Protein AF-A0A734FSC8-F1 (afdb_monomer_lite)

Radius of gyration: 16.45 Å; chains: 1; bounding box: 28×18×58 Å

Secondary structure (DSSP, 8-state):
--S-TTHHHHHHHHHHHHHHHHHHHTT-S-EEEEE-SS-TT-EEEEEE-TTT--EEEEEE-----------TT-

Organism: NCBI:txid363569

Foldseek 3Di:
DDPPPCLQVVLVVVVVCCQPCVCVVQVFPGWDKAADPVDRSKIKIWGQHPPPRDIDIDIDHDDDPDDDDDDPVD

pLDDT: mean 86.71, std 8.63, range [55.34, 96.19]

Structure (mmCIF, N/CA/C/O backbone):
data_AF-A0A734FSC8-F1
#
_entry.id   AF-A0A734FSC8-F1
#
loop_
_atom_site.group_PDB
_atom_site.id
_atom_site.type_symbol
_atom_site.label_atom_id
_atom_site.label_alt_id
_atom_site.label_comp_id
_atom_site.label_asym_id
_atom_site.label_entity_id
_atom_site.label_seq_id
_atom_site.pdbx_PDB_ins_code
_atom_site.Cartn_x
_atom_site.Cartn_y
_atom_site.Cartn_z
_atom_site.occupancy
_atom_site.B_iso_or_equiv
_atom_site.auth_seq_id
_atom_site.auth_comp_id
_atom_site.auth_asym_id
_atom_site.auth_atom_id
_atom_site.pdbx_PDB_model_num
ATOM 1 N N . TYR A 1 1 ? 12.624 -5.448 -12.120 1.00 74.31 1 TYR A N 1
ATOM 2 C CA . TYR A 1 1 ? 11.367 -6.066 -11.645 1.00 74.31 1 TYR A CA 1
ATOM 3 C C . TYR A 1 1 ? 10.176 -5.884 -12.596 1.00 74.31 1 TYR A C 1
ATOM 5 O O . TYR A 1 1 ? 9.214 -6.618 -12.449 1.00 74.31 1 TYR A O 1
ATOM 13 N N . THR A 1 2 ? 10.205 -4.973 -13.582 1.00 79.06 2 THR A N 1
ATOM 14 C CA . THR A 1 2 ? 9.151 -4.837 -14.613 1.00 79.06 2 THR A CA 1
ATOM 15 C C . THR A 1 2 ? 9.683 -4.067 -15.831 1.00 79.06 2 THR A C 1
ATOM 17 O O . THR A 1 2 ? 10.615 -3.280 -15.670 1.00 79.06 2 THR A O 1
ATOM 20 N N . ARG A 1 3 ? 9.117 -4.288 -17.031 1.00 79.88 3 ARG A N 1
ATOM 21 C CA . ARG A 1 3 ? 9.428 -3.513 -18.255 1.00 79.88 3 ARG A CA 1
ATOM 22 C C . ARG A 1 3 ? 8.641 -2.198 -18.351 1.00 79.88 3 ARG A C 1
ATOM 24 O O . ARG A 1 3 ? 9.041 -1.286 -19.067 1.00 79.88 3 ARG A O 1
ATOM 31 N N . ASN A 1 4 ? 7.557 -2.058 -17.585 1.00 82.38 4 ASN A N 1
ATOM 32 C CA . ASN A 1 4 ? 6.793 -0.814 -17.524 1.00 82.38 4 ASN A CA 1
ATOM 33 C C . ASN A 1 4 ? 7.471 0.193 -16.582 1.00 82.38 4 ASN A C 1
ATOM 35 O O . ASN A 1 4 ? 7.388 0.068 -15.358 1.00 82.38 4 ASN A O 1
ATOM 39 N N . ARG A 1 5 ? 8.096 1.225 -17.159 1.00 79.62 5 ARG A N 1
ATOM 40 C CA . ARG A 1 5 ? 8.815 2.279 -16.418 1.00 79.62 5 ARG A CA 1
ATOM 41 C C . ARG A 1 5 ? 7.923 3.063 -15.442 1.00 79.62 5 ARG A C 1
ATOM 43 O O . ARG A 1 5 ? 8.421 3.527 -14.424 1.00 79.62 5 ARG A O 1
ATOM 50 N N . LYS A 1 6 ? 6.611 3.153 -15.700 1.00 86.75 6 LYS A N 1
ATOM 51 C CA . LYS A 1 6 ? 5.643 3.881 -14.854 1.00 86.75 6 L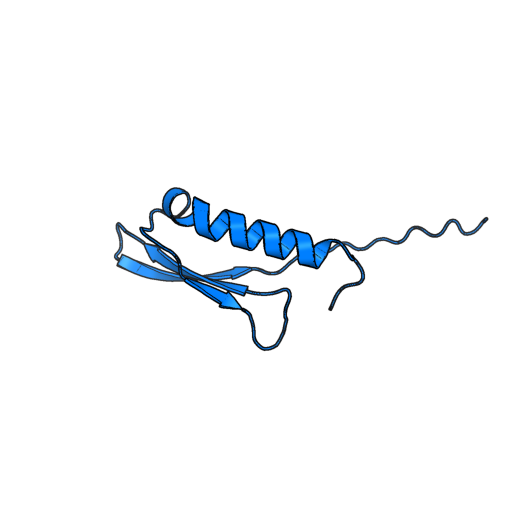YS A CA 1
ATOM 52 C C . LYS A 1 6 ? 5.135 3.067 -13.664 1.00 86.75 6 LYS A C 1
ATOM 54 O O . LYS A 1 6 ? 4.492 3.609 -12.772 1.00 86.75 6 LYS A O 1
ATOM 59 N N . CYS A 1 7 ? 5.411 1.763 -13.626 1.00 89.00 7 CYS A N 1
ATOM 60 C CA . CYS A 1 7 ? 4.890 0.880 -12.584 1.00 89.00 7 CYS A CA 1
ATOM 61 C C . CYS A 1 7 ? 5.375 1.276 -11.181 1.00 89.00 7 CYS A C 1
ATOM 63 O O . CYS A 1 7 ? 4.608 1.202 -10.227 1.00 89.00 7 CYS A O 1
ATOM 65 N N . ASN A 1 8 ? 6.634 1.701 -11.050 1.00 89.25 8 ASN A N 1
ATOM 66 C CA . ASN A 1 8 ? 7.182 2.114 -9.760 1.00 89.25 8 ASN A CA 1
ATOM 67 C C . ASN A 1 8 ? 6.522 3.406 -9.248 1.00 89.25 8 ASN A C 1
ATOM 69 O O . ASN A 1 8 ? 6.133 3.503 -8.086 1.00 89.25 8 ASN A O 1
ATOM 73 N N . GLU A 1 9 ? 6.349 4.380 -10.143 1.00 91.62 9 GLU A N 1
ATOM 74 C CA . GLU A 1 9 ? 5.664 5.641 -9.849 1.00 91.62 9 GLU A CA 1
ATOM 75 C C . GLU A 1 9 ? 4.206 5.391 -9.447 1.00 91.62 9 GLU A C 1
ATOM 77 O O . GLU A 1 9 ? 3.751 5.892 -8.422 1.00 91.62 9 GLU A O 1
ATOM 82 N N . MET A 1 10 ? 3.500 4.533 -10.190 1.00 92.31 10 MET A N 1
ATOM 83 C CA . MET A 1 10 ? 2.131 4.136 -9.869 1.00 92.31 10 MET A CA 1
ATOM 84 C C . MET A 1 10 ? 2.038 3.508 -8.475 1.00 92.31 10 MET A C 1
ATOM 86 O O . MET A 1 10 ? 1.217 3.947 -7.672 1.00 92.31 10 MET A O 1
ATOM 90 N N . MET A 1 11 ? 2.911 2.548 -8.149 1.00 94.12 11 MET A N 1
ATOM 91 C CA . MET A 1 11 ? 2.906 1.914 -6.825 1.00 94.12 11 MET A CA 1
ATOM 92 C C . MET A 1 11 ? 3.248 2.902 -5.703 1.00 94.12 11 MET A C 1
ATOM 94 O O . MET A 1 11 ? 2.685 2.812 -4.613 1.00 94.12 11 MET A O 1
ATOM 98 N N . THR A 1 12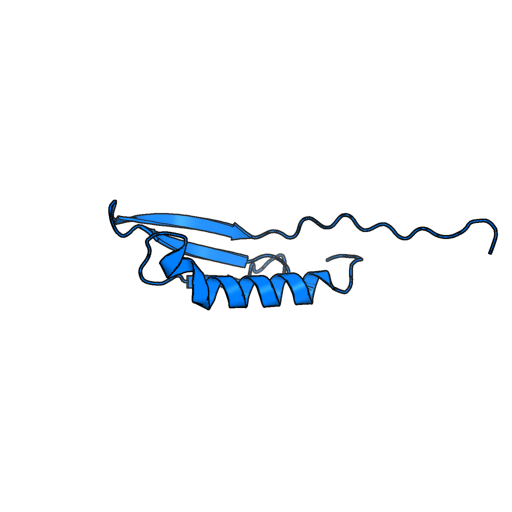 ? 4.115 3.881 -5.971 1.00 93.31 12 THR A N 1
ATOM 99 C CA . THR A 1 12 ? 4.434 4.958 -5.021 1.00 93.31 12 THR A CA 1
ATOM 100 C C . THR A 1 12 ? 3.229 5.869 -4.783 1.00 93.31 12 THR A C 1
ATOM 102 O O . THR A 1 12 ? 2.881 6.150 -3.635 1.00 93.31 12 THR A O 1
ATOM 105 N N . ASN A 1 13 ? 2.540 6.275 -5.851 1.00 94.62 13 ASN A N 1
ATOM 106 C CA . ASN A 1 13 ? 1.330 7.092 -5.767 1.00 94.62 13 ASN A CA 1
ATOM 107 C C . ASN A 1 13 ? 0.195 6.343 -5.059 1.00 94.62 13 ASN A C 1
ATOM 109 O O . ASN A 1 13 ? -0.512 6.918 -4.232 1.00 94.62 13 ASN A O 1
ATOM 113 N N . TRP A 1 14 ? 0.052 5.044 -5.332 1.00 94.19 14 TRP A N 1
ATOM 114 C CA . TRP A 1 14 ? -0.915 4.185 -4.659 1.00 94.19 14 TRP A CA 1
ATOM 115 C C . TRP A 1 14 ? -0.632 4.074 -3.158 1.00 94.19 14 TRP A C 1
ATOM 117 O O . TRP A 1 14 ? -1.533 4.261 -2.341 1.00 94.19 14 TRP A O 1
ATOM 127 N N . LYS A 1 15 ? 0.635 3.867 -2.780 1.00 94.00 15 LYS A N 1
ATOM 128 C CA . LYS A 1 15 ? 1.067 3.872 -1.379 1.00 94.00 15 LYS A CA 1
ATOM 129 C C . LYS A 1 15 ? 0.695 5.183 -0.675 1.00 94.00 15 LYS A C 1
ATOM 131 O O . LYS A 1 15 ? 0.120 5.141 0.409 1.00 94.00 15 LYS A O 1
ATOM 136 N N . ALA A 1 16 ? 0.979 6.330 -1.294 1.00 93.75 16 ALA A N 1
ATOM 137 C CA . ALA A 1 16 ? 0.639 7.642 -0.737 1.00 93.75 16 ALA A CA 1
ATOM 138 C C . ALA A 1 16 ? -0.881 7.854 -0.609 1.00 93.75 16 ALA A C 1
ATOM 140 O O . ALA A 1 16 ? -1.360 8.431 0.369 1.00 93.75 16 ALA A O 1
ATOM 141 N N . HIS A 1 17 ? -1.657 7.363 -1.578 1.00 93.75 17 HIS A N 1
ATOM 142 C CA . HIS A 1 17 ? -3.114 7.417 -1.522 1.00 93.75 17 HIS A CA 1
ATOM 143 C C . HIS A 1 17 ? -3.668 6.616 -0.338 1.00 93.75 17 HIS A C 1
ATOM 145 O O . HIS A 1 17 ? -4.529 7.124 0.386 1.00 93.75 17 HIS A O 1
ATOM 151 N N . LEU A 1 18 ? -3.168 5.393 -0.132 1.00 92.06 18 LEU A N 1
ATOM 152 C CA . LEU A 1 18 ? -3.580 4.530 0.973 1.00 92.06 18 LEU A CA 1
ATOM 153 C C . LEU A 1 18 ? -3.224 5.132 2.328 1.00 92.06 18 LEU A C 1
ATOM 155 O O . LEU A 1 18 ? -4.085 5.174 3.196 1.00 92.06 18 LEU A O 1
ATOM 159 N N . ASP A 1 19 ? -2.011 5.653 2.495 1.00 89.50 19 ASP A N 1
ATOM 160 C CA . ASP A 1 19 ? -1.579 6.272 3.754 1.00 89.50 19 ASP A CA 1
ATOM 161 C C . ASP A 1 19 ? -2.545 7.382 4.216 1.00 89.50 19 ASP A C 1
ATOM 163 O O . ASP A 1 19 ? -2.921 7.469 5.384 1.00 89.50 19 ASP A O 1
ATOM 167 N N . LYS A 1 20 ? -3.060 8.167 3.261 1.00 90.25 20 LYS A N 1
ATOM 168 C CA . LYS A 1 20 ? -4.038 9.233 3.516 1.00 90.25 20 LYS A CA 1
ATOM 169 C C . LYS A 1 20 ? -5.485 8.742 3.646 1.00 90.25 20 LYS A C 1
ATOM 171 O O . LYS A 1 20 ? -6.262 9.312 4.413 1.00 90.25 20 LYS A O 1
ATOM 176 N N . SER A 1 21 ? -5.886 7.761 2.838 1.00 89.50 21 SER A N 1
ATOM 177 C CA . SER A 1 21 ? -7.308 7.459 2.590 1.00 89.50 21 SER A CA 1
ATOM 178 C C . SER A 1 21 ? -7.777 6.160 3.233 1.00 89.50 21 SER A C 1
ATOM 180 O O . SER A 1 21 ? -8.972 6.012 3.490 1.00 89.50 21 SER A O 1
ATOM 182 N N . ALA A 1 22 ? -6.868 5.232 3.535 1.00 84.94 22 ALA A N 1
ATOM 183 C CA . ALA A 1 22 ? -7.208 3.917 4.063 1.00 84.94 22 ALA A CA 1
ATOM 184 C C . ALA A 1 22 ? -8.029 3.962 5.360 1.00 84.94 22 ALA A C 1
ATOM 186 O O . ALA A 1 22 ? -9.004 3.214 5.417 1.00 84.94 22 ALA A O 1
ATOM 187 N N . PRO A 1 23 ? -7.777 4.869 6.330 1.00 81.81 23 PRO A N 1
ATOM 188 C CA . PRO A 1 23 ? -8.641 5.001 7.505 1.00 81.81 23 PRO A CA 1
ATOM 189 C C . PRO A 1 23 ? -10.128 5.179 7.168 1.00 81.81 23 PRO A C 1
ATOM 191 O O . PRO A 1 23 ? -11.008 4.613 7.815 1.00 81.81 23 PRO A O 1
ATOM 194 N N . ARG A 1 24 ? -10.420 5.917 6.089 1.00 81.12 24 ARG A N 1
ATOM 195 C CA . ARG A 1 24 ? -11.791 6.144 5.611 1.00 81.12 24 ARG A CA 1
ATOM 196 C C . ARG A 1 24 ? -12.358 4.943 4.857 1.00 81.12 24 ARG A C 1
ATOM 198 O O . ARG A 1 24 ? -13.538 4.654 4.997 1.00 81.12 24 ARG A O 1
ATOM 205 N N . ILE A 1 25 ? -11.535 4.267 4.056 1.00 80.75 25 ILE A N 1
ATOM 206 C CA . ILE A 1 25 ? -11.959 3.152 3.191 1.00 80.75 25 ILE A CA 1
ATOM 207 C C . ILE A 1 25 ? -12.214 1.878 4.010 1.00 80.75 25 ILE A C 1
ATOM 209 O O . ILE A 1 25 ? -13.138 1.125 3.725 1.00 80.75 25 ILE A O 1
ATOM 213 N N . HIS A 1 26 ? -11.398 1.645 5.035 1.00 77.62 26 HIS A N 1
ATOM 214 C CA . HIS A 1 26 ? -11.275 0.355 5.714 1.00 77.62 26 HIS A CA 1
ATOM 215 C C . HIS A 1 26 ? -11.859 0.327 7.132 1.00 77.62 26 HIS A C 1
ATOM 217 O O . HIS A 1 26 ? -11.635 -0.638 7.868 1.00 77.62 26 HIS A O 1
ATOM 223 N N . ALA A 1 27 ? -12.579 1.383 7.528 1.00 80.12 27 ALA A N 1
ATOM 224 C CA . ALA A 1 27 ? -13.077 1.571 8.891 1.00 80.12 27 ALA A CA 1
ATOM 225 C C . ALA A 1 27 ? -11.980 1.315 9.947 1.00 80.12 27 ALA A C 1
ATOM 227 O O . ALA A 1 27 ? -12.211 0.651 10.960 1.00 80.12 27 ALA A O 1
ATOM 228 N N . CYS A 1 28 ? -10.769 1.818 9.700 1.00 82.69 28 CYS A N 1
ATOM 229 C CA . CYS A 1 28 ? -9.623 1.751 10.607 1.00 82.69 28 CYS A CA 1
ATOM 230 C C . CYS A 1 28 ? -9.196 3.174 11.005 1.00 82.69 28 CYS A C 1
ATOM 232 O O . CYS A 1 28 ? -9.525 4.142 10.327 1.00 82.69 28 CYS A O 1
ATOM 234 N N . LYS A 1 29 ? -8.496 3.344 12.133 1.00 82.25 29 LYS A N 1
ATOM 235 C CA . LYS A 1 29 ? -8.022 4.680 12.561 1.00 82.25 29 LYS A CA 1
ATOM 236 C C . LYS A 1 29 ? -6.734 5.095 11.854 1.00 82.25 29 LYS A C 1
ATOM 238 O O . LYS A 1 29 ? -6.541 6.266 11.546 1.00 82.25 29 LYS A O 1
ATOM 243 N N . SER A 1 30 ? -5.864 4.126 11.620 1.00 85.31 30 SER A N 1
ATOM 244 C CA . SER A 1 30 ? -4.567 4.280 10.977 1.00 85.31 30 SER A CA 1
ATOM 245 C C . SER A 1 30 ? -4.175 2.959 10.328 1.00 85.31 30 SER A C 1
ATOM 247 O O . SER A 1 30 ? -4.744 1.906 10.636 1.00 85.31 30 SER A O 1
ATOM 249 N N . ILE A 1 31 ? -3.198 3.031 9.430 1.00 91.88 31 ILE A N 1
ATOM 250 C CA . ILE A 1 31 ? -2.586 1.864 8.804 1.00 91.88 31 ILE A CA 1
ATOM 251 C C . ILE A 1 31 ? -1.072 1.950 8.938 1.00 91.88 31 ILE A C 1
ATOM 253 O O . ILE A 1 31 ? -0.518 3.042 9.049 1.00 91.88 31 ILE A O 1
ATOM 257 N N . THR A 1 32 ? -0.408 0.802 8.886 1.00 93.94 32 THR A N 1
ATOM 258 C CA . THR A 1 32 ? 1.054 0.724 8.801 1.00 93.94 32 THR A CA 1
ATOM 259 C C . THR A 1 32 ? 1.427 0.150 7.447 1.00 93.94 32 THR A C 1
ATOM 261 O O . THR A 1 32 ? 0.938 -0.919 7.084 1.00 93.94 32 THR A O 1
ATOM 264 N N . ILE A 1 33 ? 2.289 0.8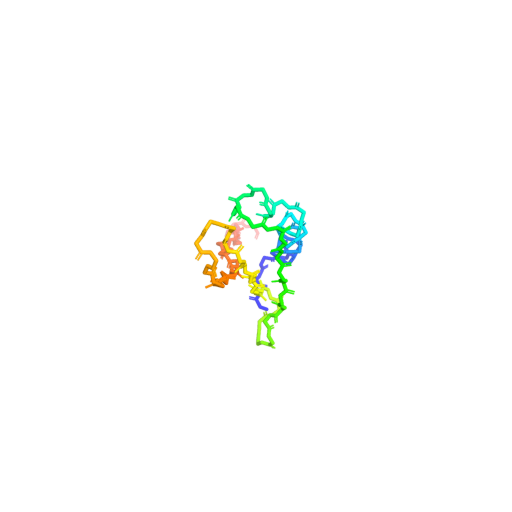42 6.697 1.00 94.94 33 ILE A N 1
ATOM 265 C CA . ILE A 1 33 ? 2.771 0.365 5.397 1.00 94.94 33 ILE A CA 1
ATOM 266 C C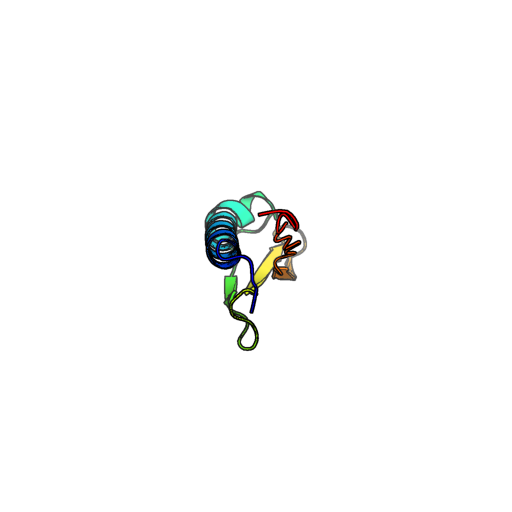 . ILE A 1 33 ? 4.233 -0.073 5.492 1.00 94.94 33 ILE A C 1
ATOM 268 O O . ILE A 1 33 ? 5.105 0.721 5.844 1.00 94.94 33 ILE A O 1
ATOM 272 N N . THR A 1 34 ? 4.520 -1.308 5.081 1.00 96.19 34 THR A N 1
ATOM 273 C CA . THR A 1 34 ? 5.869 -1.891 5.116 1.00 96.19 34 THR A CA 1
ATOM 274 C C . THR A 1 34 ? 6.298 -2.352 3.720 1.00 96.19 34 THR A C 1
ATOM 276 O O . THR A 1 34 ? 5.539 -3.055 3.051 1.00 96.19 34 THR A O 1
ATOM 279 N N . PRO A 1 35 ? 7.497 -1.977 3.234 1.00 94.56 35 PRO A N 1
ATOM 280 C CA . PRO A 1 35 ? 7.990 -2.451 1.943 1.00 94.56 35 PRO A CA 1
ATOM 281 C C . PRO A 1 35 ? 8.320 -3.949 1.984 1.00 94.56 35 PRO A C 1
ATOM 283 O O . PRO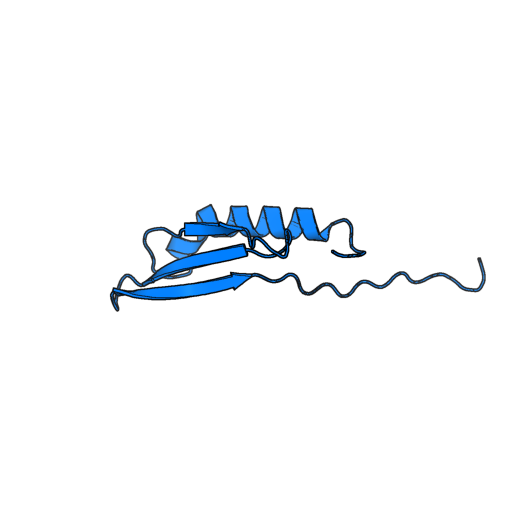 A 1 35 ? 8.799 -4.467 2.996 1.00 94.56 35 PRO A O 1
ATOM 286 N N . CYS A 1 36 ? 8.117 -4.651 0.869 1.00 93.50 36 CYS A N 1
ATOM 287 C CA . CYS A 1 36 ? 8.575 -6.029 0.729 1.00 93.50 36 CYS A CA 1
ATOM 288 C C . CYS A 1 36 ? 10.096 -6.078 0.533 1.00 93.50 36 CYS A C 1
ATOM 290 O O . CYS A 1 36 ? 10.639 -5.452 -0.372 1.00 93.50 36 CYS A O 1
ATOM 292 N N . GLN A 1 37 ? 10.784 -6.887 1.343 1.00 92.31 37 GLN A N 1
ATOM 293 C CA . GLN A 1 37 ? 12.247 -7.030 1.290 1.00 92.31 37 GLN A CA 1
ATOM 294 C C . GLN A 1 37 ? 12.743 -7.692 -0.006 1.00 92.31 37 GLN A C 1
ATOM 296 O O . GLN A 1 37 ? 13.867 -7.458 -0.436 1.00 92.31 37 GLN A O 1
ATOM 301 N N . LYS A 1 38 ? 11.908 -8.531 -0.637 1.00 90.94 38 LYS A N 1
ATOM 302 C CA . LYS A 1 38 ? 12.273 -9.293 -1.844 1.00 90.94 38 LYS A CA 1
ATOM 303 C C . LYS A 1 38 ? 11.853 -8.616 -3.148 1.00 90.94 38 LYS A C 1
ATOM 305 O O . LYS A 1 38 ? 12.438 -8.901 -4.187 1.00 90.94 38 LYS A O 1
ATOM 310 N N . ASN A 1 39 ? 10.822 -7.769 -3.120 1.00 90.00 39 ASN A N 1
ATOM 311 C CA . ASN A 1 39 ? 10.299 -7.112 -4.313 1.00 90.00 39 ASN A CA 1
ATOM 312 C C . ASN A 1 39 ? 9.986 -5.636 -4.017 1.00 90.00 39 ASN A C 1
ATOM 314 O O . ASN A 1 39 ? 8.998 -5.357 -3.341 1.00 90.00 39 ASN A O 1
ATOM 318 N N . PRO A 1 40 ? 10.762 -4.684 -4.561 1.00 87.75 40 PRO A N 1
ATOM 319 C CA . PRO A 1 40 ? 10.597 -3.262 -4.261 1.00 87.75 40 PRO A CA 1
ATOM 320 C C . PRO A 1 40 ? 9.286 -2.667 -4.792 1.00 87.75 40 PRO A C 1
ATOM 322 O O . PRO A 1 40 ? 8.917 -1.566 -4.400 1.00 87.75 40 PRO A O 1
ATOM 325 N N . LEU A 1 41 ? 8.577 -3.372 -5.680 1.00 91.06 41 LEU A N 1
ATOM 326 C CA . LEU A 1 41 ? 7.277 -2.942 -6.195 1.00 91.06 41 LEU A CA 1
ATOM 327 C C . LEU A 1 41 ? 6.103 -3.407 -5.328 1.00 91.06 41 LEU A C 1
ATOM 329 O O . LEU A 1 41 ? 4.958 -3.097 -5.640 1.00 91.06 41 LEU A O 1
ATOM 333 N N . VAL A 1 42 ? 6.377 -4.183 -4.283 1.00 93.38 42 VAL A N 1
ATOM 334 C CA . VAL A 1 42 ? 5.369 -4.798 -3.423 1.00 93.38 42 VAL A CA 1
ATOM 335 C C . VAL A 1 42 ? 5.479 -4.196 -2.038 1.00 93.38 42 VAL A C 1
ATOM 337 O O . VAL A 1 42 ? 6.574 -3.974 -1.515 1.00 93.38 42 VAL A O 1
ATOM 340 N N . PHE A 1 43 ? 4.335 -3.958 -1.416 1.00 96.19 43 PHE A N 1
ATOM 341 C CA . PHE A 1 43 ? 4.274 -3.529 -0.030 1.00 96.19 43 PHE A CA 1
ATOM 342 C C . PHE A 1 43 ? 3.068 -4.143 0.671 1.00 96.19 43 PHE A C 1
ATOM 344 O O . PHE A 1 43 ? 2.105 -4.582 0.041 1.00 96.19 43 PHE A O 1
ATOM 351 N N . TYR A 1 44 ? 3.143 -4.162 1.991 1.00 95.88 44 TYR A N 1
ATOM 352 C CA . TYR A 1 44 ? 2.111 -4.655 2.885 1.00 95.88 44 TYR A CA 1
ATOM 353 C C . TYR A 1 44 ? 1.449 -3.463 3.559 1.00 95.88 44 TYR A C 1
ATOM 355 O O . TYR A 1 44 ? 2.129 -2.495 3.901 1.00 95.88 44 TYR A O 1
ATOM 363 N N . SER A 1 45 ? 0.140 -3.533 3.760 1.00 94.88 45 SER A N 1
ATOM 364 C CA . SER A 1 45 ? -0.587 -2.615 4.634 1.00 94.88 45 SER A CA 1
ATOM 365 C C . SER A 1 45 ? -1.260 -3.410 5.741 1.00 94.88 45 SER A C 1
ATOM 367 O O . SER A 1 45 ? -2.024 -4.331 5.445 1.00 94.88 45 SER A O 1
ATOM 369 N N . GLN A 1 46 ? -0.994 -3.039 6.985 1.00 94.75 46 GLN A N 1
ATOM 370 C CA . GLN A 1 46 ? -1.589 -3.639 8.172 1.00 94.75 46 GLN A CA 1
ATOM 371 C C . GLN A 1 46 ? -2.659 -2.713 8.740 1.00 94.75 46 GLN A C 1
ATOM 373 O O . GLN A 1 46 ? -2.469 -1.496 8.807 1.00 94.75 46 GLN A O 1
ATOM 378 N N . HIS A 1 47 ? -3.782 -3.306 9.138 1.00 93.12 47 HIS A N 1
ATOM 379 C CA . HIS A 1 47 ? -5.000 -2.605 9.529 1.00 93.12 47 HIS A CA 1
ATOM 380 C C . HIS A 1 47 ? -5.571 -3.189 10.817 1.00 93.12 47 HIS A C 1
ATOM 382 O O . HIS A 1 47 ? -5.489 -4.396 11.048 1.00 93.12 47 HIS A O 1
ATOM 388 N N . VAL A 1 48 ? -6.237 -2.338 11.599 1.00 91.81 48 VAL A N 1
ATOM 389 C CA . VAL A 1 48 ? -7.068 -2.746 12.740 1.00 91.81 48 VAL A CA 1
ATOM 390 C C . VAL A 1 48 ? -8.498 -2.311 12.462 1.00 91.81 48 VAL A C 1
ATOM 392 O O . VAL A 1 48 ? -8.784 -1.113 12.384 1.00 91.81 48 VAL A O 1
ATOM 395 N N . HIS A 1 49 ? -9.404 -3.271 12.282 1.00 89.56 49 HIS A N 1
ATOM 396 C CA . HIS A 1 49 ? -10.803 -2.952 12.020 1.00 89.56 49 HIS A CA 1
ATOM 397 C C . HIS A 1 49 ? -11.470 -2.385 13.280 1.00 89.56 49 HIS A C 1
ATOM 399 O O . HIS A 1 49 ? -11.458 -3.016 14.335 1.00 89.56 49 HIS A O 1
ATOM 405 N N . THR A 1 50 ? -12.089 -1.207 13.184 1.00 87.56 50 THR A N 1
ATOM 406 C CA . THR A 1 50 ? -12.571 -0.476 14.371 1.00 87.56 50 THR A CA 1
ATOM 407 C C . THR A 1 50 ? -13.729 -1.184 15.081 1.00 87.56 50 THR A C 1
ATOM 409 O O . THR A 1 50 ? -13.858 -1.062 16.296 1.00 87.56 50 THR A O 1
ATOM 412 N N . VAL A 1 51 ? -14.565 -1.940 14.362 1.00 88.12 51 VAL A N 1
ATOM 413 C CA . VAL A 1 51 ? -15.734 -2.606 14.968 1.00 88.12 51 VAL A CA 1
ATOM 414 C C . VAL A 1 51 ? -15.361 -3.958 15.568 1.00 88.12 51 VAL A C 1
ATOM 416 O O . VAL A 1 51 ? -15.684 -4.238 16.716 1.00 88.12 51 VAL A O 1
ATOM 419 N N . THR A 1 52 ? -14.669 -4.799 14.800 1.00 90.69 52 THR A N 1
ATOM 420 C CA . THR A 1 52 ? -14.359 -6.178 15.220 1.00 90.69 52 THR A CA 1
ATOM 421 C C . THR A 1 52 ? -13.048 -6.289 15.989 1.00 90.69 52 THR A C 1
ATOM 423 O O . THR A 1 52 ? -12.783 -7.341 16.557 1.00 90.69 52 THR A O 1
A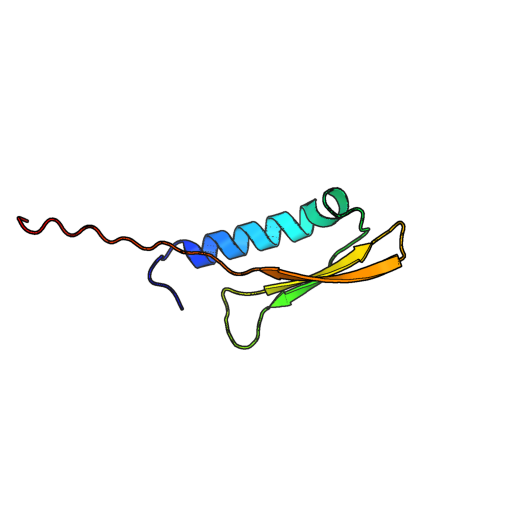TOM 426 N N . GLN A 1 53 ? -12.218 -5.238 15.985 1.00 90.12 53 GLN A N 1
ATOM 427 C CA . GLN A 1 53 ? -10.870 -5.229 16.567 1.00 90.12 53 GLN A CA 1
ATOM 428 C C . GLN A 1 53 ? -9.947 -6.318 15.995 1.00 90.12 53 GLN A C 1
ATOM 430 O O . GLN A 1 53 ? -8.934 -6.672 16.594 1.00 90.12 53 GLN A O 1
ATOM 435 N N . LEU A 1 54 ? -10.284 -6.850 14.816 1.00 91.75 54 LEU A N 1
ATOM 436 C CA . LEU A 1 54 ? -9.458 -7.834 14.133 1.00 91.75 54 LEU A CA 1
ATOM 437 C C . LEU A 1 54 ? -8.345 -7.136 13.359 1.00 91.75 54 LEU A C 1
ATOM 439 O O . LEU A 1 54 ? -8.581 -6.172 12.621 1.00 91.75 54 LEU A O 1
ATOM 443 N N . ASN A 1 55 ? -7.143 -7.681 13.512 1.00 92.88 55 ASN A N 1
ATOM 444 C CA . ASN A 1 55 ? -5.989 -7.312 12.713 1.00 92.88 55 ASN A CA 1
ATOM 445 C C . ASN A 1 55 ? -6.046 -8.050 11.381 1.00 92.88 55 ASN A C 1
ATOM 447 O O . ASN A 1 55 ? -6.311 -9.254 11.345 1.00 92.88 55 ASN A O 1
ATOM 451 N N . TYR A 1 56 ? -5.757 -7.343 10.297 1.00 91.69 56 TYR A N 1
ATOM 452 C CA . TYR A 1 56 ? -5.591 -7.963 8.991 1.00 91.69 56 TYR A CA 1
ATOM 453 C C . TYR A 1 56 ? -4.508 -7.260 8.182 1.00 91.69 56 TYR A C 1
ATOM 455 O O . TYR A 1 56 ? -4.181 -6.090 8.397 1.00 91.69 56 TYR A O 1
ATOM 463 N N . GLU A 1 57 ? -3.950 -8.002 7.235 1.00 94.25 57 GLU A N 1
ATOM 464 C CA . GLU A 1 57 ? -2.896 -7.544 6.347 1.00 94.25 57 GLU A CA 1
ATOM 465 C C . GLU A 1 57 ? -3.357 -7.679 4.898 1.00 94.25 57 GLU A C 1
ATOM 467 O O . GLU A 1 57 ? -4.004 -8.655 4.519 1.00 94.25 57 GLU A O 1
ATOM 472 N N . VAL A 1 58 ? -3.019 -6.681 4.086 1.00 93.19 58 VAL A N 1
ATOM 473 C CA . VAL A 1 58 ? -3.260 -6.682 2.643 1.00 93.19 58 VAL A CA 1
ATOM 474 C C . VAL A 1 58 ? -1.925 -6.522 1.940 1.00 93.19 58 VAL A C 1
ATOM 476 O O . VAL A 1 58 ? -1.155 -5.614 2.264 1.00 93.19 58 VAL A O 1
ATOM 479 N N . ILE A 1 59 ? -1.664 -7.390 0.964 1.00 95.19 59 ILE A N 1
ATOM 480 C CA . ILE A 1 59 ? -0.468 -7.320 0.129 1.00 95.19 59 ILE A CA 1
ATOM 481 C C . ILE A 1 59 ? -0.818 -6.642 -1.194 1.00 95.19 59 ILE A C 1
ATOM 483 O O . ILE A 1 59 ? -1.761 -7.042 -1.875 1.00 95.19 59 ILE A O 1
ATOM 487 N N . HIS A 1 60 ? -0.041 -5.628 -1.570 1.00 94.06 60 HIS A N 1
ATOM 488 C CA . HIS A 1 60 ? -0.255 -4.839 -2.780 1.00 94.06 60 HIS A CA 1
ATOM 489 C C . HIS A 1 60 ? 0.778 -5.219 -3.833 1.00 94.06 60 HIS A C 1
ATOM 491 O O . HIS A 1 60 ? 1.967 -4.934 -3.678 1.00 94.06 60 HIS A O 1
ATOM 497 N N . TYR A 1 61 ? 0.315 -5.849 -4.911 1.00 92.31 61 TYR A N 1
ATOM 498 C CA . TYR A 1 61 ? 1.135 -6.232 -6.058 1.00 92.31 61 TYR A CA 1
ATOM 499 C C . TYR A 1 61 ? 0.688 -5.465 -7.305 1.00 92.31 61 TYR A C 1
ATOM 501 O O . TYR A 1 61 ? -0.512 -5.411 -7.581 1.00 92.31 61 TYR A O 1
ATOM 509 N N . PRO A 1 62 ? 1.616 -4.923 -8.109 1.00 89.75 62 PRO A N 1
ATOM 510 C CA . PRO A 1 62 ? 1.247 -4.367 -9.397 1.00 89.75 62 PRO A CA 1
ATOM 511 C C . PRO A 1 62 ? 0.942 -5.495 -10.381 1.00 89.75 62 PRO A C 1
ATOM 513 O O . PRO A 1 62 ? 1.790 -6.347 -10.653 1.00 89.75 62 PRO A O 1
ATOM 516 N N . VAL A 1 63 ? -0.241 -5.453 -10.984 1.00 82.25 63 VAL A N 1
ATOM 517 C CA . VAL A 1 63 ? -0.522 -6.218 -12.200 1.00 82.25 63 VAL A CA 1
ATOM 518 C C . VAL A 1 63 ? -0.113 -5.350 -13.380 1.00 82.25 63 VAL A C 1
ATOM 520 O O . VAL A 1 63 ? -0.664 -4.272 -13.588 1.00 82.25 63 VAL A O 1
ATOM 523 N N . ASN A 1 64 ? 0.890 -5.795 -14.135 1.00 75.19 64 ASN A N 1
ATOM 524 C CA . ASN A 1 64 ? 1.415 -5.044 -15.266 1.00 75.19 64 ASN A CA 1
ATOM 525 C C . ASN A 1 64 ? 1.298 -5.852 -16.559 1.00 75.19 64 ASN A C 1
ATOM 527 O O . ASN A 1 64 ? 2.093 -6.757 -16.807 1.00 75.19 64 ASN A O 1
ATOM 531 N N . LEU A 1 65 ? 0.342 -5.471 -17.400 1.00 71.12 65 LEU A N 1
ATOM 532 C CA . LEU A 1 65 ? 0.251 -5.932 -18.779 1.00 71.12 65 LEU A CA 1
ATOM 533 C C . LEU A 1 65 ? 1.146 -5.025 -19.627 1.00 71.12 65 LEU A C 1
ATOM 535 O O . LEU A 1 65 ? 0.726 -3.971 -20.095 1.00 71.12 65 LEU A O 1
ATOM 539 N N . TYR A 1 66 ? 2.423 -5.387 -19.745 1.00 69.00 66 TYR A N 1
ATOM 540 C CA . TYR A 1 66 ? 3.335 -4.677 -20.636 1.00 69.00 66 TYR A CA 1
ATOM 541 C C . TYR A 1 66 ? 3.191 -5.223 -22.053 1.00 69.00 66 TYR A C 1
ATOM 543 O O . TYR A 1 66 ? 3.457 -6.400 -22.290 1.00 69.00 66 TYR A O 1
ATOM 551 N N . HIS A 1 67 ? 2.808 -4.350 -22.979 1.00 71.62 67 HIS A N 1
ATOM 552 C CA . HIS A 1 67 ? 2.837 -4.618 -24.406 1.00 71.62 67 HIS A CA 1
ATOM 553 C C . HIS A 1 67 ? 3.700 -3.548 -25.075 1.00 71.62 67 HIS A C 1
ATOM 555 O O . HIS A 1 67 ? 3.482 -2.355 -24.871 1.00 71.62 67 HIS A O 1
ATOM 561 N N . GLU A 1 68 ? 4.700 -3.990 -25.828 1.00 69.12 68 GLU A N 1
ATOM 562 C CA . GLU A 1 68 ? 5.545 -3.150 -26.672 1.00 69.12 68 GLU A CA 1
ATOM 563 C C . GLU A 1 68 ? 5.213 -3.528 -28.114 1.00 69.12 68 GLU A C 1
ATOM 565 O O . GLU A 1 68 ? 5.827 -4.452 -28.649 1.00 69.12 68 GLU A O 1
ATOM 570 N N . PRO A 1 69 ? 4.164 -2.930 -28.707 1.00 70.12 69 PRO A N 1
ATOM 571 C CA . PRO A 1 69 ? 3.859 -3.176 -30.102 1.00 70.12 69 PRO A CA 1
ATOM 572 C C . PRO A 1 69 ? 5.008 -2.589 -30.921 1.00 70.12 69 PRO A C 1
ATOM 574 O O . PRO A 1 69 ? 5.176 -1.373 -30.992 1.00 70.12 69 PRO A O 1
ATOM 577 N N . VAL A 1 70 ? 5.836 -3.469 -31.472 1.00 75.31 70 VAL A N 1
ATOM 578 C CA . VAL A 1 70 ? 6.804 -3.112 -32.504 1.00 75.31 70 VAL A CA 1
ATOM 579 C C . VAL A 1 70 ? 6.066 -3.252 -33.822 1.00 75.31 70 VAL A C 1
ATOM 581 O O . VAL A 1 70 ? 5.473 -4.301 -34.076 1.00 75.31 70 VAL A O 1
ATOM 584 N N . ASP A 1 71 ? 6.061 -2.191 -34.619 1.00 74.06 71 ASP A N 1
ATOM 585 C CA . ASP A 1 71 ? 5.605 -2.275 -35.999 1.00 74.06 71 ASP A CA 1
ATOM 586 C C . ASP A 1 71 ? 6.633 -3.119 -36.776 1.00 74.06 71 ASP A C 1
ATOM 588 O O . ASP A 1 71 ? 7.805 -2.741 -36.807 1.00 74.06 71 ASP A O 1
ATOM 592 N N . PRO A 1 72 ? 6.265 -4.299 -37.308 1.00 69.50 72 PRO A N 1
ATOM 593 C CA . PRO A 1 72 ? 7.202 -5.140 -38.046 1.00 69.50 72 PRO A CA 1
ATOM 594 C C . PRO A 1 72 ? 7.650 -4.517 -39.378 1.00 69.50 72 PRO A C 1
ATOM 596 O O . PRO A 1 72 ? 8.628 -5.000 -39.947 1.00 69.50 72 PRO A O 1
ATOM 599 N N . ASP A 1 73 ? 6.968 -3.468 -39.854 1.00 76.06 73 ASP A N 1
ATOM 600 C CA . ASP A 1 73 ? 7.206 -2.826 -41.149 1.00 76.06 73 ASP A CA 1
ATOM 601 C C . ASP A 1 73 ? 7.970 -1.480 -41.047 1.00 76.06 73 ASP A C 1
ATOM 603 O O . ASP A 1 73 ? 8.017 -0.725 -42.024 1.00 76.06 73 ASP A O 1
ATOM 607 N N . LEU A 1 74 ? 8.585 -1.171 -39.893 1.00 55.34 74 LEU A N 1
ATOM 608 C CA . LEU A 1 74 ? 9.284 0.098 -39.603 1.00 55.34 74 LEU A CA 1
ATOM 609 C C . LEU A 1 74 ? 10.740 -0.090 -39.146 1.00 55.34 74 LEU A C 1
ATOM 611 O O . LEU A 1 74 ? 10.995 -0.917 -38.241 1.00 55.34 74 LEU A O 1
#

Sequence (74 aa):
YTRNRKCNEMMTNWKAHLDKSAPRIHACKSITITPCQKNPLVFYSQHVHTVTQLNYEVIHYPVNLYHEPVDPDL